Protein AF-A0A954W0B9-F1 (afdb_monomer_lite)

Sequence (159 aa):
MAVVKVEDQMYRFLLDKEAERYEEEKRSLAEQGSKKKARRKPVWKPWSRKDRLELCQDSDLLFMVREYDYDLTDQHFQEYCQTRGILHLAGEIGSKRWTMFVNHQTDKNSFLSDEYFQHATPVNDNQYKFTANEMESQWTVILIGRARFQDCWETFANG

Foldseek 3Di:
DDQDALLNLLQVLQVVVQVVVQVVVQVVCVVVVHPDHRDGDDGDSPDDDPDLQDFDPDLVSLLSDDDFDFAPVDPVLLVLCVVVVLNCLQPDPPDPSVVCLNPVVDDLVNQVPDPVLQWDDDDPNDTDGDDPVVSVVVVSSSSSSRSRSRRSRSSVVVD

Radius of gyration: 19.69 Å; chains: 1; bounding box: 46×41×58 Å

Structure (mmCIF, N/CA/C/O backbone):
data_AF-A0A954W0B9-F1
#
_entry.id   AF-A0A954W0B9-F1
#
loop_
_atom_site.group_PDB
_atom_site.id
_atom_site.type_symbol
_atom_site.label_atom_id
_atom_site.label_alt_id
_atom_site.label_comp_id
_atom_site.label_asym_id
_atom_site.label_entity_id
_atom_site.label_seq_id
_atom_site.pdbx_PDB_ins_code
_atom_site.Cartn_x
_atom_site.Cartn_y
_atom_site.Cartn_z
_atom_site.occupancy
_atom_site.B_iso_or_equiv
_atom_site.auth_seq_id
_atom_site.auth_comp_id
_atom_site.auth_asym_id
_atom_site.auth_atom_id
_atom_site.pdbx_PDB_model_num
ATOM 1 N N . MET A 1 1 ? -3.255 -20.336 -3.540 1.00 46.91 1 MET A N 1
ATOM 2 C CA . MET A 1 1 ? -3.839 -19.517 -2.453 1.00 46.91 1 MET A CA 1
ATOM 3 C C . MET A 1 1 ? -4.788 -18.516 -3.086 1.00 46.91 1 MET A C 1
ATOM 5 O O . MET A 1 1 ? -4.491 -18.069 -4.184 1.00 46.91 1 MET A O 1
ATOM 9 N N . ALA A 1 2 ? -5.933 -18.223 -2.470 1.00 57.91 2 ALA A N 1
ATOM 10 C CA . ALA A 1 2 ? -6.819 -17.171 -2.969 1.00 57.91 2 ALA A CA 1
ATOM 11 C C . ALA A 1 2 ? -6.192 -15.803 -2.659 1.00 57.91 2 ALA A C 1
ATOM 13 O O . ALA A 1 2 ? -5.821 -15.572 -1.511 1.00 57.91 2 ALA A O 1
ATOM 14 N N . VAL A 1 3 ? -6.060 -14.936 -3.666 1.00 68.19 3 VAL A N 1
ATOM 15 C CA . VAL A 1 3 ? -5.547 -13.564 -3.504 1.00 68.19 3 VAL A CA 1
ATOM 16 C C . VAL A 1 3 ? -6.489 -12.794 -2.576 1.00 68.19 3 VAL A C 1
ATOM 18 O O . VAL A 1 3 ? -7.702 -12.761 -2.812 1.00 68.19 3 VAL A O 1
ATOM 21 N N . VAL A 1 4 ? -5.957 -12.204 -1.503 1.00 83.69 4 VAL A N 1
ATOM 22 C CA . VAL A 1 4 ? -6.753 -11.384 -0.579 1.00 83.69 4 VAL A CA 1
ATOM 23 C C . VAL A 1 4 ? -7.013 -10.033 -1.230 1.00 83.69 4 VAL A C 1
ATOM 25 O O . VAL A 1 4 ? -6.090 -9.239 -1.410 1.00 83.69 4 VAL A O 1
ATOM 28 N N . LYS A 1 5 ? -8.284 -9.763 -1.540 1.00 91.81 5 LYS A N 1
ATOM 29 C CA . LYS A 1 5 ? -8.692 -8.536 -2.226 1.00 91.81 5 LYS A CA 1
ATOM 30 C C . LYS A 1 5 ? -8.297 -7.280 -1.452 1.00 91.81 5 LYS A C 1
ATOM 32 O O . LYS A 1 5 ? -8.524 -7.210 -0.242 1.00 91.81 5 LYS A O 1
ATOM 37 N N . VAL A 1 6 ? -7.841 -6.249 -2.158 1.00 94.50 6 VAL A N 1
ATOM 38 C CA . VAL A 1 6 ? -7.514 -4.921 -1.614 1.00 94.50 6 VAL A CA 1
ATOM 39 C C . VAL A 1 6 ? -8.651 -4.372 -0.750 1.00 94.50 6 VAL A C 1
ATOM 41 O O . VAL A 1 6 ? -8.426 -3.921 0.373 1.00 94.50 6 VAL A O 1
ATOM 44 N N . GLU A 1 7 ? -9.891 -4.478 -1.227 1.00 94.69 7 GLU A N 1
ATOM 45 C CA . GLU A 1 7 ? -11.074 -4.007 -0.499 1.00 94.69 7 GLU A CA 1
ATOM 46 C C . GLU A 1 7 ? -11.323 -4.759 0.824 1.00 94.69 7 GLU A C 1
ATOM 48 O O . GLU A 1 7 ? -11.855 -4.186 1.779 1.00 94.69 7 GLU A O 1
ATOM 53 N N . ASP A 1 8 ? -10.924 -6.029 0.909 1.00 94.94 8 ASP A N 1
ATOM 54 C CA . ASP A 1 8 ? -11.046 -6.827 2.128 1.00 94.94 8 ASP A CA 1
ATOM 55 C C . ASP A 1 8 ? -9.907 -6.514 3.101 1.00 94.94 8 ASP A C 1
ATOM 57 O O . ASP A 1 8 ? -10.145 -6.460 4.307 1.00 94.94 8 ASP A O 1
ATOM 61 N N . GLN A 1 9 ? -8.698 -6.235 2.599 1.00 96.00 9 GLN A N 1
ATOM 62 C CA . GLN A 1 9 ? -7.588 -5.750 3.426 1.00 96.00 9 GLN A CA 1
ATOM 63 C C . GLN A 1 9 ? -7.932 -4.408 4.088 1.00 96.00 9 GLN A C 1
ATOM 65 O O . GLN A 1 9 ? -7.771 -4.260 5.299 1.00 96.00 9 GLN A O 1
ATO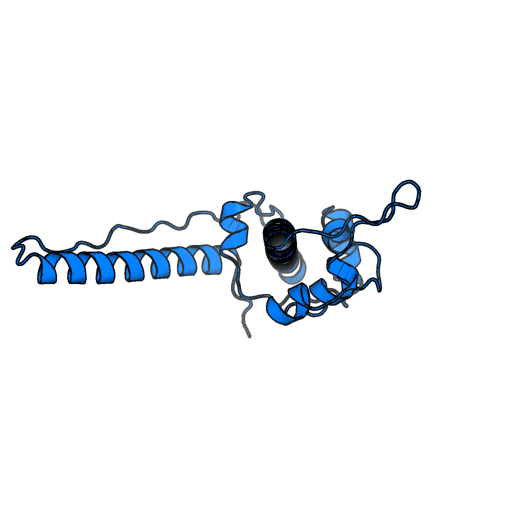M 70 N N . MET A 1 10 ? -8.494 -3.462 3.324 1.00 96.44 10 MET A N 1
ATOM 71 C CA . MET A 1 10 ? -8.966 -2.172 3.848 1.00 96.44 10 MET A CA 1
ATOM 72 C C . MET A 1 10 ? -9.995 -2.359 4.965 1.00 96.44 10 MET A C 1
ATOM 74 O O . MET A 1 10 ? -9.921 -1.720 6.015 1.00 96.44 10 MET A O 1
ATOM 78 N N . TYR A 1 11 ? -10.956 -3.262 4.760 1.00 96.69 11 TYR A N 1
ATOM 79 C CA . TYR A 1 11 ? -11.988 -3.508 5.756 1.00 96.69 11 TYR A CA 1
ATOM 80 C C . TYR A 1 11 ? -11.435 -4.167 7.027 1.00 96.69 11 TYR A C 1
ATOM 82 O O . TYR A 1 11 ? -11.771 -3.734 8.130 1.00 96.69 11 TYR A O 1
ATOM 90 N N . ARG A 1 12 ? -10.548 -5.163 6.886 1.00 96.38 12 ARG A N 1
ATOM 91 C CA . ARG A 1 12 ? -9.866 -5.808 8.022 1.00 96.38 12 ARG A CA 1
ATOM 92 C C . ARG A 1 12 ? -9.078 -4.798 8.849 1.00 96.38 12 ARG A C 1
ATOM 94 O O . ARG A 1 12 ? -9.254 -4.755 10.061 1.00 96.38 12 ARG A O 1
ATOM 101 N N . PHE A 1 13 ? -8.319 -3.916 8.199 1.00 96.62 13 PHE A N 1
ATOM 102 C CA . PHE A 1 13 ? -7.571 -2.863 8.886 1.00 96.62 13 PHE A CA 1
ATOM 103 C C . PHE A 1 13 ? -8.469 -1.985 9.775 1.00 96.62 13 PHE A C 1
ATOM 105 O O . PHE A 1 13 ? -8.122 -1.686 10.918 1.00 96.62 13 PHE A O 1
ATOM 112 N N . LEU A 1 14 ? -9.646 -1.584 9.282 1.00 96.88 14 LEU A N 1
ATOM 113 C CA . LEU A 1 14 ? -10.583 -0.771 10.063 1.00 96.88 14 LEU A CA 1
ATOM 114 C C . LEU A 1 14 ? -11.221 -1.546 11.223 1.00 96.88 14 LEU A C 1
ATOM 116 O O . LEU A 1 14 ? -11.450 -0.968 12.287 1.00 96.88 14 LEU A O 1
ATOM 120 N N . LEU A 1 15 ? -11.498 -2.839 11.036 1.00 97.19 15 LEU A N 1
ATOM 121 C CA . LEU A 1 15 ? -11.979 -3.708 12.112 1.00 97.19 15 LEU A CA 1
ATOM 122 C C . LEU A 1 15 ? -10.940 -3.828 13.232 1.00 97.19 15 LEU A C 1
ATOM 124 O O . LEU A 1 15 ? -11.301 -3.715 14.406 1.00 97.19 15 LEU A O 1
ATOM 128 N N . ASP A 1 16 ? -9.666 -3.983 12.874 1.00 97.00 16 ASP A N 1
ATOM 129 C CA . ASP A 1 16 ? -8.565 -4.074 13.833 1.00 97.00 16 ASP A CA 1
ATOM 130 C C . ASP A 1 16 ? -8.386 -2.756 14.597 1.00 97.00 16 ASP A C 1
ATOM 132 O O . ASP A 1 16 ? -8.326 -2.753 15.828 1.00 97.00 16 ASP A O 1
ATOM 136 N N . LYS A 1 17 ? -8.421 -1.611 13.901 1.00 96.56 17 LYS A N 1
ATOM 137 C CA . LYS A 1 17 ? -8.348 -0.280 14.533 1.00 96.56 17 LYS A CA 1
ATOM 138 C C . LYS A 1 17 ? -9.488 -0.024 15.513 1.00 96.56 17 LYS A C 1
ATOM 140 O O . LYS A 1 17 ? -9.287 0.550 16.584 1.00 96.56 17 LYS A O 1
ATOM 145 N N . GLU A 1 18 ? -10.693 -0.455 15.167 1.00 97.62 18 GLU A N 1
ATOM 146 C CA . GLU A 1 18 ? -11.844 -0.339 16.053 1.00 97.62 18 GLU A CA 1
ATOM 147 C C . GLU A 1 18 ? -11.730 -1.264 17.277 1.00 97.62 18 GLU A C 1
ATOM 149 O O . GLU A 1 18 ? -12.134 -0.874 18.379 1.00 97.62 18 GLU A O 1
ATOM 154 N N . ALA A 1 19 ? -11.156 -2.461 17.113 1.00 97.44 19 ALA A N 1
ATOM 155 C CA . ALA A 1 19 ? -10.875 -3.375 18.217 1.00 97.44 19 ALA A CA 1
ATOM 156 C C . ALA A 1 19 ? -9.819 -2.805 19.182 1.00 97.44 19 ALA A C 1
ATOM 158 O O . ALA A 1 19 ? -10.032 -2.847 20.395 1.00 97.44 19 ALA A O 1
ATOM 159 N N . GLU A 1 20 ? -8.740 -2.212 18.660 1.00 97.38 20 GLU A N 1
ATOM 160 C CA . GLU A 1 20 ? -7.718 -1.511 19.453 1.00 97.38 20 GLU A CA 1
ATOM 161 C C . GLU A 1 20 ? -8.340 -0.378 20.282 1.00 97.38 20 GLU A C 1
ATOM 163 O O . GLU A 1 20 ? -8.226 -0.365 21.511 1.00 97.38 20 GLU A O 1
ATOM 168 N N . ARG A 1 21 ? -9.087 0.522 19.627 1.00 97.56 21 ARG A N 1
ATOM 169 C CA . ARG A 1 21 ? -9.780 1.637 20.290 1.00 97.56 21 ARG A CA 1
ATOM 170 C C . ARG A 1 21 ? -10.765 1.149 21.356 1.00 97.56 21 ARG A C 1
ATOM 172 O O . ARG A 1 21 ? -10.878 1.758 22.419 1.00 97.56 21 ARG A O 1
ATOM 179 N N . TYR A 1 22 ? -11.484 0.056 21.092 1.00 97.56 22 TYR A N 1
ATOM 180 C CA . TYR A 1 22 ? -12.417 -0.526 22.059 1.00 97.56 22 TYR A CA 1
ATOM 181 C C . TYR A 1 22 ? -11.708 -0.986 23.339 1.00 97.56 22 TYR A C 1
ATOM 183 O O . TYR A 1 22 ? -12.187 -0.698 24.439 1.00 97.56 22 TYR A O 1
ATOM 191 N N . GLU A 1 23 ? -10.584 -1.695 23.212 1.00 97.31 23 GLU A N 1
ATOM 192 C CA . GLU A 1 23 ? -9.828 -2.172 24.374 1.00 97.31 23 GLU A CA 1
ATOM 193 C C . GLU A 1 23 ? -9.149 -1.023 25.133 1.00 97.31 23 GLU A C 1
ATOM 195 O O . GLU A 1 23 ? -9.105 -1.054 26.365 1.00 97.31 23 GLU A O 1
ATOM 200 N N . GLU A 1 24 ? -8.689 0.022 24.439 1.00 96.06 24 GLU A N 1
ATOM 201 C CA . GLU A 1 24 ? -8.147 1.229 25.072 1.00 96.06 24 GLU A CA 1
ATOM 202 C C . GLU A 1 24 ? -9.216 1.992 25.868 1.00 96.06 24 GLU A C 1
ATOM 204 O O . GLU A 1 24 ? -9.013 2.311 27.041 1.00 96.06 24 GLU A O 1
ATOM 209 N N . GLU A 1 25 ? -10.400 2.211 25.287 1.00 96.00 25 GLU A N 1
ATOM 210 C CA . GLU A 1 25 ? -11.517 2.864 25.978 1.00 96.00 25 GLU A CA 1
ATOM 211 C C . GLU A 1 25 ? -11.963 2.055 27.202 1.00 96.00 25 GLU A C 1
ATOM 213 O O . GLU A 1 25 ? -12.198 2.605 28.280 1.00 96.00 25 GLU A O 1
ATOM 218 N N . LYS A 1 26 ? -12.045 0.729 27.063 1.00 96.19 26 LYS A N 1
ATOM 219 C CA . LYS A 1 26 ? -12.383 -0.180 28.162 1.00 96.19 26 LYS A CA 1
ATOM 220 C C . LYS A 1 26 ? -11.363 -0.103 29.298 1.00 96.19 26 LYS A C 1
ATOM 222 O O . LYS A 1 26 ? -11.773 -0.070 30.459 1.00 96.19 26 LYS A O 1
ATOM 227 N N . ARG A 1 27 ? -10.066 -0.045 28.979 1.00 95.44 27 ARG A N 1
ATOM 228 C CA . ARG A 1 27 ? -8.988 0.129 29.963 1.00 95.44 27 ARG A CA 1
ATOM 229 C C . ARG A 1 27 ? -9.096 1.479 30.670 1.00 95.44 27 ARG A C 1
ATOM 231 O O . ARG A 1 27 ? -9.145 1.511 31.895 1.00 95.44 27 ARG A O 1
ATOM 238 N N . SER A 1 28 ? -9.245 2.562 29.909 1.00 95.81 28 SER A N 1
ATOM 239 C CA . SER A 1 28 ? -9.369 3.921 30.444 1.00 95.81 28 SER A CA 1
ATOM 240 C C . SER A 1 28 ? -10.572 4.072 31.388 1.00 95.81 28 SER A C 1
ATOM 242 O O . SER A 1 28 ? -10.459 4.644 32.471 1.00 95.81 28 SER A O 1
ATOM 244 N N . LEU A 1 29 ? -11.725 3.494 31.032 1.00 95.19 29 LEU A N 1
ATOM 245 C CA . LEU A 1 29 ? -12.919 3.514 31.885 1.00 95.19 29 LEU A CA 1
ATOM 246 C C . LEU A 1 29 ? -12.732 2.720 33.185 1.00 95.19 29 LEU A C 1
ATOM 248 O O . LEU A 1 29 ? -13.236 3.149 34.226 1.00 95.19 29 LEU A O 1
ATOM 252 N N . ALA A 1 30 ? -12.020 1.590 33.132 1.00 92.94 30 ALA A N 1
ATOM 253 C CA . ALA A 1 30 ? -11.697 0.796 34.313 1.00 92.94 30 ALA A CA 1
ATOM 254 C C . ALA A 1 30 ? -10.742 1.549 35.255 1.00 92.94 30 ALA A C 1
ATOM 256 O O . ALA A 1 30 ? -10.995 1.601 36.457 1.00 92.94 30 ALA A O 1
ATOM 257 N N . GLU A 1 31 ? -9.704 2.190 34.712 1.00 95.31 31 GLU A N 1
ATOM 258 C CA . GLU A 1 31 ? -8.749 3.014 35.470 1.00 95.31 31 GLU A CA 1
ATOM 259 C C . GLU A 1 31 ? -9.421 4.222 36.138 1.00 95.31 31 GLU A C 1
ATOM 261 O O . GLU A 1 31 ? -9.089 4.582 37.264 1.00 95.31 31 GLU A O 1
ATOM 266 N N . GLN A 1 32 ? -10.423 4.812 35.484 1.00 94.12 32 GLN A N 1
ATOM 267 C CA . GLN A 1 32 ? -11.209 5.925 36.027 1.00 94.12 32 GLN A CA 1
ATOM 268 C C . GLN A 1 32 ? -12.299 5.488 37.023 1.00 94.12 32 GLN A C 1
ATOM 270 O O . GLN A 1 32 ? -13.047 6.334 37.517 1.00 94.12 32 GLN A O 1
ATOM 275 N N . GLY A 1 33 ? -12.463 4.185 37.287 1.00 92.44 33 GLY A N 1
ATOM 276 C CA . GLY A 1 33 ? -13.550 3.666 38.127 1.00 92.44 33 GLY A CA 1
ATOM 277 C C . GLY A 1 33 ? -14.950 3.986 37.582 1.00 92.44 33 GLY A C 1
ATOM 278 O O . GLY A 1 33 ? -15.925 4.062 38.335 1.00 92.44 33 GLY A O 1
ATOM 279 N N . SER A 1 34 ? -15.065 4.223 36.273 1.00 88.62 34 SER A N 1
ATOM 280 C CA . SER A 1 34 ? -16.304 4.656 35.637 1.00 88.62 34 SER A CA 1
ATOM 281 C C . SER A 1 34 ? -17.308 3.508 35.540 1.00 88.62 34 SER A C 1
ATOM 283 O O . SER A 1 34 ? -16.981 2.397 35.136 1.00 88.62 34 SER A O 1
ATOM 285 N N . LYS A 1 35 ? -18.584 3.787 35.831 1.00 88.44 35 LYS A N 1
ATOM 286 C CA . LYS A 1 35 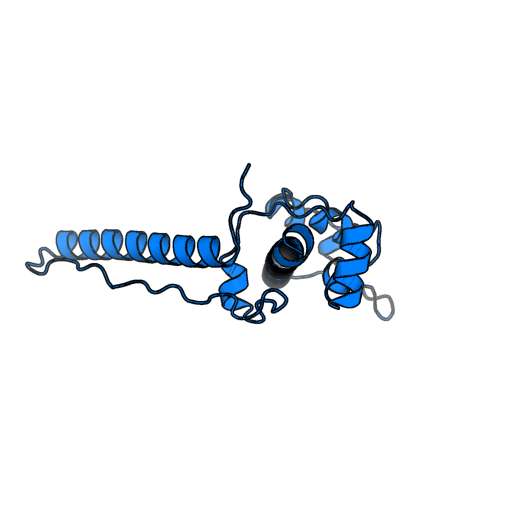? -19.688 2.828 35.616 1.00 88.44 35 LYS A CA 1
ATOM 287 C C . LYS A 1 35 ? -20.100 2.706 34.142 1.00 88.44 35 LYS A C 1
ATOM 289 O O . LYS A 1 35 ? -20.947 1.874 33.809 1.00 88.44 35 LYS A O 1
ATOM 294 N N . LYS A 1 36 ? -19.563 3.555 33.255 1.00 91.44 36 LYS A N 1
ATOM 295 C CA . LYS A 1 36 ? -19.834 3.483 31.813 1.00 91.44 36 LYS A CA 1
ATOM 296 C C . LYS A 1 36 ? -19.164 2.239 31.228 1.00 91.44 36 LYS A C 1
ATOM 298 O O . LYS A 1 36 ? -18.069 1.866 31.627 1.00 91.44 36 LYS A O 1
ATOM 303 N N . LYS A 1 37 ? -19.824 1.611 30.253 1.00 91.25 37 LYS A N 1
ATOM 304 C CA . LYS A 1 37 ? -19.271 0.480 29.498 1.00 91.25 37 LYS A CA 1
ATOM 305 C C . LYS A 1 37 ? -18.771 0.977 28.148 1.00 91.25 37 LYS A C 1
ATOM 307 O O . LYS A 1 37 ? -19.532 1.654 27.454 1.00 91.25 37 LYS A O 1
ATOM 312 N N . ALA A 1 38 ? -17.553 0.592 27.772 1.00 93.50 38 ALA A N 1
ATOM 313 C CA . ALA A 1 38 ? -17.057 0.784 26.414 1.00 93.50 38 ALA A CA 1
ATOM 314 C C . ALA A 1 38 ? -18.011 0.116 25.415 1.00 93.50 38 ALA A C 1
ATOM 316 O O . ALA A 1 38 ? -18.575 -0.953 25.689 1.00 93.50 38 ALA A O 1
ATOM 317 N N . ARG A 1 39 ? -18.199 0.738 24.252 1.00 94.19 39 ARG A N 1
ATOM 318 C CA . ARG A 1 39 ? -19.067 0.219 23.187 1.00 94.19 39 ARG A CA 1
ATOM 319 C C . ARG A 1 39 ? -18.296 0.121 21.885 1.00 94.19 39 ARG A C 1
ATOM 321 O O . ARG A 1 39 ? -17.543 1.031 21.539 1.00 94.19 39 ARG A O 1
ATOM 328 N N . ARG A 1 40 ? -18.510 -0.976 21.159 1.00 95.12 40 ARG A N 1
ATOM 329 C CA . ARG A 1 40 ? -18.041 -1.106 19.779 1.00 95.12 40 ARG A CA 1
ATOM 330 C C . ARG A 1 40 ? -18.870 -0.209 18.869 1.00 95.12 40 ARG A C 1
ATOM 332 O O . ARG A 1 40 ? -20.088 -0.114 19.032 1.00 95.12 40 ARG A O 1
ATOM 339 N N . LYS A 1 41 ? -18.196 0.445 17.937 1.00 95.75 41 LYS A N 1
ATOM 340 C CA . LYS A 1 41 ? -18.798 1.196 16.845 1.00 95.75 41 LYS A CA 1
ATOM 341 C C . LYS A 1 41 ? -18.981 0.258 15.649 1.00 95.75 41 LYS A C 1
ATOM 343 O O . LYS A 1 41 ? -18.171 -0.650 15.457 1.00 95.75 41 LYS A O 1
ATOM 348 N N . PRO A 1 42 ? -20.043 0.441 14.852 1.00 96.31 42 PRO A N 1
ATOM 349 C CA . PRO A 1 42 ? -20.156 -0.263 13.584 1.00 96.31 42 PRO A CA 1
ATOM 350 C C . PRO A 1 42 ? -19.030 0.190 12.646 1.00 96.31 42 PRO A C 1
ATOM 352 O O . PRO A 1 42 ? -18.788 1.389 12.504 1.00 96.31 42 PRO A O 1
ATOM 355 N N . VAL A 1 43 ? -18.368 -0.773 12.002 1.00 96.38 43 VAL A N 1
ATOM 356 C CA . VAL A 1 43 ? -17.356 -0.526 10.968 1.00 96.38 43 VAL A CA 1
ATOM 357 C C . VAL A 1 43 ? -17.934 -0.954 9.632 1.00 96.38 43 VAL A C 1
ATOM 359 O O . VAL A 1 43 ? -18.338 -2.106 9.458 1.00 96.38 43 VAL A O 1
ATOM 362 N N . TRP A 1 44 ? -17.961 -0.018 8.693 1.00 94.31 44 TRP A N 1
ATOM 363 C CA . TRP A 1 44 ? -18.437 -0.244 7.335 1.00 94.31 44 TRP A CA 1
ATOM 364 C C . TRP A 1 44 ? -17.258 -0.491 6.403 1.00 94.31 44 TRP A C 1
ATOM 366 O O . TRP A 1 44 ? -16.167 0.038 6.620 1.00 94.31 44 TRP A O 1
ATOM 376 N N . LYS A 1 45 ? -17.486 -1.281 5.352 1.00 93.44 45 LYS A N 1
ATOM 377 C CA . LYS A 1 45 ? -16.509 -1.439 4.277 1.00 93.44 45 LYS A CA 1
ATOM 378 C C . LYS A 1 45 ? -16.336 -0.071 3.598 1.00 93.44 45 LYS A C 1
ATOM 380 O O . LYS A 1 45 ? -17.334 0.484 3.137 1.00 93.44 45 LYS A O 1
ATOM 385 N N . PRO A 1 46 ? -15.120 0.503 3.590 1.00 93.44 46 PRO A N 1
ATOM 386 C CA . PRO A 1 46 ? -14.929 1.904 3.213 1.00 93.44 46 PRO A CA 1
ATOM 387 C C . PRO A 1 46 ? -15.023 2.105 1.701 1.00 93.44 46 PRO A C 1
ATOM 389 O O . PRO A 1 46 ? -15.380 3.182 1.232 1.00 93.44 46 PRO A O 1
ATOM 392 N N . TRP A 1 47 ? -14.720 1.056 0.942 1.00 95.12 4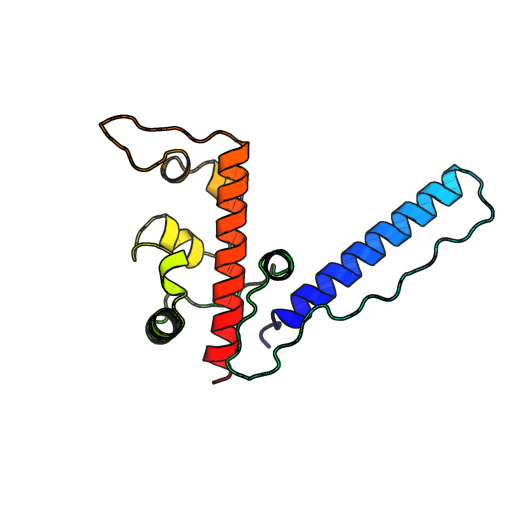7 TRP A N 1
ATOM 393 C CA . TRP A 1 47 ? -14.727 1.067 -0.506 1.00 95.12 47 TRP A CA 1
ATOM 394 C C . TRP A 1 47 ? -14.971 -0.339 -1.045 1.00 95.12 47 TRP A C 1
ATOM 396 O O . TRP A 1 47 ? -14.620 -1.340 -0.416 1.00 95.12 47 TRP A O 1
ATOM 406 N N . SER A 1 48 ? -15.583 -0.396 -2.220 1.00 92.69 48 SER A N 1
ATOM 407 C CA . SER A 1 48 ? -15.778 -1.620 -2.984 1.00 92.69 48 SER A CA 1
ATOM 408 C C . SER A 1 48 ? -15.626 -1.306 -4.460 1.00 92.69 48 SER A C 1
ATOM 410 O O . SER A 1 48 ? -16.163 -0.291 -4.920 1.00 92.69 48 SER A O 1
ATOM 412 N N . ARG A 1 49 ? -14.974 -2.195 -5.204 1.00 91.81 49 ARG A N 1
ATOM 413 C CA . ARG A 1 49 ? -14.818 -2.024 -6.651 1.00 91.81 49 ARG A CA 1
ATOM 414 C C . ARG A 1 49 ? -16.182 -2.151 -7.341 1.00 91.81 49 ARG A C 1
ATOM 416 O O . ARG A 1 49 ? -16.839 -3.181 -7.187 1.00 91.81 49 ARG A O 1
ATOM 423 N N . LYS A 1 50 ? -16.636 -1.124 -8.073 1.00 90.50 50 LYS A N 1
ATOM 424 C CA . LYS A 1 50 ? -17.952 -1.156 -8.744 1.00 90.50 50 LYS A CA 1
ATOM 425 C C . LYS A 1 50 ? -17.858 -1.740 -10.147 1.00 90.50 50 LYS A C 1
ATOM 427 O O . LYS A 1 50 ? -18.721 -2.519 -10.538 1.00 90.50 50 LYS A O 1
ATOM 432 N N . ASP A 1 51 ? -16.813 -1.368 -10.881 1.00 90.44 51 ASP A N 1
ATOM 433 C CA . ASP A 1 51 ? -16.493 -1.919 -12.199 1.00 90.44 51 ASP A CA 1
ATOM 434 C C . ASP A 1 51 ? -15.289 -2.866 -12.102 1.00 90.44 51 ASP A C 1
ATOM 436 O O . ASP A 1 51 ? -14.333 -2.579 -11.386 1.00 90.44 51 ASP A O 1
ATOM 440 N N . ARG A 1 52 ? -15.293 -3.983 -12.840 1.00 86.81 52 ARG A N 1
ATOM 441 C CA . ARG A 1 52 ? -14.194 -4.969 -12.844 1.00 86.81 52 ARG A CA 1
ATOM 442 C C . ARG A 1 52 ? -12.827 -4.332 -13.119 1.00 86.81 52 ARG A C 1
ATOM 444 O O . ARG A 1 52 ? -11.825 -4.827 -12.611 1.00 86.81 52 ARG A O 1
ATOM 451 N N . LEU A 1 53 ? -12.785 -3.257 -13.903 1.00 90.19 53 LEU A N 1
ATOM 452 C CA . LEU A 1 53 ? -11.557 -2.571 -14.287 1.00 90.19 53 LEU A CA 1
ATOM 453 C C . LEU A 1 53 ? -11.270 -1.319 -13.453 1.00 90.19 53 LEU A C 1
ATOM 455 O O . LEU A 1 53 ? -10.155 -0.814 -13.541 1.00 90.19 53 LEU A O 1
ATOM 459 N N . GLU A 1 54 ? -12.208 -0.789 -12.669 1.00 93.06 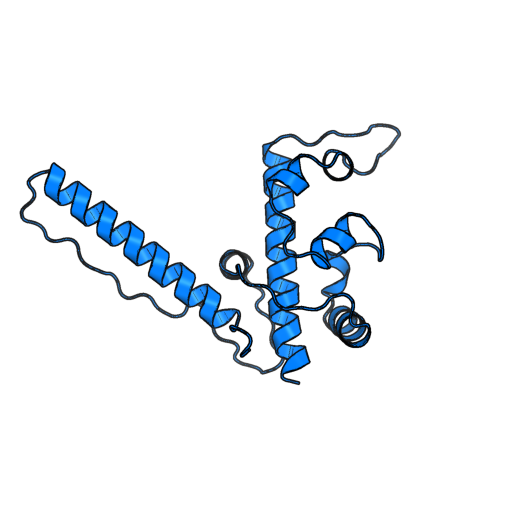54 GLU A N 1
ATOM 460 C CA . GLU A 1 54 ? -11.995 0.423 -11.859 1.00 93.06 54 GLU A CA 1
ATOM 461 C C . GLU A 1 54 ? -10.883 0.198 -10.833 1.00 93.06 54 GLU A C 1
ATOM 463 O O . GLU A 1 54 ? -10.929 -0.802 -10.139 1.00 93.06 54 GLU A O 1
ATOM 468 N N . LEU A 1 55 ? -9.921 1.118 -10.695 1.00 94.38 55 LEU A N 1
ATOM 469 C CA . LEU A 1 55 ? -8.883 1.071 -9.650 1.00 94.38 55 LEU A CA 1
ATOM 470 C C . LEU A 1 55 ? -9.212 2.045 -8.516 1.00 94.38 55 LEU A C 1
ATOM 472 O O . LEU A 1 55 ? -9.701 3.148 -8.776 1.00 94.38 55 LEU A O 1
ATOM 476 N N . CYS A 1 56 ? -8.870 1.690 -7.281 1.00 95.06 56 CYS A N 1
ATOM 477 C CA . CYS A 1 56 ? -8.975 2.577 -6.132 1.00 95.06 56 CYS A CA 1
ATOM 478 C C . CYS A 1 56 ? -8.046 3.791 -6.306 1.00 95.06 56 CYS A C 1
ATOM 480 O O . CYS A 1 56 ? -6.834 3.656 -6.484 1.00 95.06 56 CYS A O 1
ATOM 482 N N . GLN A 1 57 ? -8.624 4.995 -6.268 1.00 93.62 57 GLN A N 1
ATOM 483 C CA . GLN A 1 57 ? -7.881 6.256 -6.410 1.00 93.62 57 GLN A CA 1
ATOM 484 C C . GLN A 1 57 ? -7.555 6.922 -5.068 1.00 93.62 57 GLN A C 1
ATOM 486 O O . GLN A 1 57 ? -6.728 7.832 -5.033 1.00 93.62 57 GLN A O 1
ATOM 491 N N . ASP A 1 58 ? -8.184 6.474 -3.982 1.00 95.56 58 ASP A N 1
ATOM 492 C CA . ASP A 1 58 ? -8.033 7.063 -2.654 1.00 95.56 58 ASP A CA 1
ATOM 493 C C . ASP A 1 58 ? -6.757 6.542 -1.973 1.00 95.56 58 ASP A C 1
ATOM 495 O O . ASP A 1 58 ? -6.648 5.365 -1.616 1.00 95.56 58 ASP A O 1
ATOM 499 N N . SER A 1 59 ? -5.772 7.426 -1.802 1.00 93.56 59 SER A N 1
ATOM 500 C CA . SER A 1 59 ? -4.502 7.090 -1.159 1.00 93.56 59 SER A CA 1
ATOM 501 C C . SER A 1 59 ? -4.663 6.682 0.302 1.00 93.56 59 SER A C 1
ATOM 503 O O . SER A 1 59 ? -3.925 5.807 0.753 1.00 93.56 59 SER A O 1
ATOM 505 N N . ASP A 1 60 ? -5.625 7.259 1.024 1.00 94.44 60 ASP A N 1
ATOM 506 C CA . ASP A 1 60 ? -5.843 6.979 2.447 1.00 94.44 60 ASP A CA 1
ATOM 507 C C . ASP A 1 60 ? -6.342 5.549 2.648 1.00 94.44 60 ASP A C 1
ATOM 509 O O . ASP A 1 60 ? -5.960 4.867 3.601 1.00 94.44 60 ASP A O 1
ATOM 513 N N . LEU A 1 61 ? -7.131 5.051 1.696 1.00 95.94 61 LEU A N 1
ATOM 514 C CA . LEU A 1 61 ? -7.552 3.655 1.674 1.00 95.94 61 LEU A CA 1
ATOM 515 C C . LEU A 1 61 ? -6.423 2.727 1.229 1.00 95.94 61 LEU A C 1
ATOM 517 O O . LEU A 1 61 ? -6.233 1.662 1.815 1.00 95.94 61 LEU A O 1
ATOM 521 N N . LEU A 1 62 ? -5.639 3.121 0.224 1.00 96.12 62 LEU A N 1
ATOM 522 C CA . LEU A 1 62 ? -4.486 2.334 -0.226 1.00 96.12 62 LEU A CA 1
ATOM 523 C C . LEU A 1 62 ? -3.444 2.156 0.887 1.00 96.12 62 LEU A C 1
ATOM 525 O O . LEU A 1 62 ? -2.806 1.108 0.966 1.00 96.12 62 LEU A O 1
ATOM 529 N N . PHE A 1 63 ? -3.335 3.111 1.815 1.00 94.06 63 PHE A N 1
ATOM 530 C CA . PHE A 1 63 ? -2.524 2.949 3.021 1.00 94.06 63 PHE A CA 1
ATOM 531 C C . PHE A 1 63 ? -2.963 1.821 3.939 1.00 94.06 63 PHE A C 1
ATOM 533 O O . PHE A 1 63 ? -2.191 1.477 4.827 1.00 94.06 63 PHE A O 1
ATOM 540 N N . MET A 1 64 ? -4.153 1.254 3.785 1.00 95.94 64 MET A N 1
ATOM 541 C CA . MET A 1 64 ? -4.623 0.143 4.613 1.00 95.94 64 MET A CA 1
ATOM 542 C C . MET A 1 64 ? -4.183 -1.219 4.060 1.00 95.94 64 MET A C 1
ATOM 544 O O . MET A 1 64 ? -4.250 -2.217 4.772 1.00 95.94 64 MET A O 1
ATOM 548 N N . VAL A 1 65 ? -3.697 -1.263 2.815 1.00 96.00 65 VAL A N 1
ATOM 549 C CA . VAL A 1 65 ? -3.211 -2.480 2.153 1.00 96.00 65 VAL A CA 1
ATOM 550 C C . VAL A 1 65 ? -1.828 -2.844 2.695 1.00 96.00 65 VAL A C 1
ATOM 552 O O . VAL A 1 65 ? -0.969 -1.978 2.909 1.00 96.00 65 VAL A O 1
ATOM 555 N N . ARG A 1 66 ? -1.623 -4.131 2.984 1.00 92.44 66 ARG A N 1
ATOM 556 C CA . ARG A 1 66 ? -0.406 -4.648 3.637 1.00 92.44 66 ARG A CA 1
ATOM 557 C C . ARG A 1 66 ? 0.102 -5.949 3.034 1.00 92.44 66 ARG A C 1
ATOM 559 O O . ARG A 1 66 ? 1.286 -6.240 3.173 1.00 92.44 66 ARG A O 1
ATOM 566 N N . GLU A 1 67 ? -0.772 -6.702 2.383 1.00 93.81 67 GLU A N 1
ATOM 567 C CA . GLU A 1 67 ? -0.459 -7.957 1.714 1.00 93.81 67 GLU A CA 1
ATOM 568 C C . GLU A 1 67 ? -0.389 -7.697 0.207 1.00 93.81 67 GLU A C 1
ATOM 570 O O . GLU A 1 67 ? -1.304 -7.108 -0.380 1.00 93.81 67 GLU A O 1
ATOM 575 N N . TYR A 1 68 ? 0.721 -8.109 -0.400 1.00 95.12 68 TYR A N 1
ATOM 576 C CA . TYR A 1 68 ? 1.009 -7.907 -1.814 1.00 95.12 68 TYR A CA 1
ATOM 577 C C . TYR A 1 68 ? 1.403 -9.250 -2.427 1.00 95.12 68 TYR A C 1
ATOM 579 O O . TYR A 1 68 ? 2.270 -9.931 -1.884 1.00 95.12 68 TYR A O 1
ATOM 587 N N . ASP A 1 69 ? 0.777 -9.581 -3.550 1.00 94.69 69 ASP A N 1
ATOM 588 C CA . ASP A 1 69 ? 0.969 -10.805 -4.332 1.00 94.69 69 ASP A CA 1
ATOM 589 C C . ASP A 1 69 ? 1.215 -10.491 -5.822 1.00 94.69 69 ASP A C 1
ATOM 591 O O . ASP A 1 69 ? 1.222 -11.397 -6.656 1.00 94.69 69 ASP A O 1
ATOM 595 N N . TYR A 1 70 ? 1.349 -9.209 -6.186 1.00 95.94 70 TYR A N 1
ATOM 596 C CA . TYR A 1 70 ? 1.596 -8.813 -7.569 1.00 95.94 70 TYR A CA 1
ATOM 597 C C . TYR A 1 70 ? 3.001 -9.227 -8.021 1.00 95.94 70 TYR A C 1
ATOM 599 O O . TYR A 1 70 ? 3.965 -9.111 -7.265 1.00 95.94 70 TYR A O 1
ATOM 607 N N . ASP A 1 71 ? 3.133 -9.631 -9.285 1.00 95.69 71 ASP A N 1
ATOM 608 C CA . ASP A 1 71 ? 4.424 -10.001 -9.865 1.00 95.69 71 ASP A CA 1
ATOM 609 C C . ASP A 1 71 ? 4.870 -8.980 -10.914 1.00 95.69 71 ASP A C 1
ATOM 611 O O . ASP A 1 71 ? 4.462 -9.021 -12.072 1.00 95.69 71 ASP A O 1
ATOM 615 N N . LEU A 1 72 ? 5.748 -8.055 -10.517 1.00 95.94 72 LEU A N 1
ATOM 616 C CA . LEU A 1 72 ? 6.304 -7.060 -11.438 1.00 95.94 72 LEU A CA 1
ATOM 617 C C . LEU A 1 72 ? 7.420 -7.629 -12.338 1.00 95.94 72 LEU A C 1
ATOM 619 O O . LEU A 1 72 ? 7.998 -6.886 -13.126 1.00 95.94 72 LEU A O 1
ATOM 623 N N . THR A 1 73 ? 7.744 -8.922 -12.248 1.00 96.12 73 THR A N 1
ATOM 624 C CA . THR A 1 73 ? 8.621 -9.610 -13.211 1.00 96.12 73 THR A CA 1
ATOM 625 C C . THR A 1 73 ? 7.851 -10.163 -14.413 1.00 96.12 73 THR A C 1
ATOM 627 O O . THR A 1 73 ? 8.456 -10.381 -15.463 1.00 96.12 73 THR A O 1
ATOM 630 N N . ASP A 1 74 ? 6.524 -10.298 -14.304 1.00 96.88 74 ASP A N 1
ATOM 631 C CA . ASP A 1 74 ? 5.642 -10.673 -15.409 1.00 96.88 74 ASP A CA 1
ATOM 632 C C . ASP A 1 74 ? 5.535 -9.528 -16.431 1.00 96.88 74 ASP A C 1
ATOM 634 O O . ASP A 1 74 ? 4.985 -8.456 -16.159 1.00 96.88 74 ASP A O 1
ATOM 638 N N . GLN A 1 75 ? 6.048 -9.765 -17.640 1.00 96.56 75 GLN A N 1
ATOM 639 C CA . GLN A 1 75 ? 6.031 -8.785 -18.723 1.00 96.56 75 GLN A CA 1
ATOM 640 C C . GLN A 1 75 ? 4.603 -8.408 -19.153 1.00 96.56 75 GLN A C 1
ATOM 642 O O . GLN A 1 75 ? 4.348 -7.243 -19.456 1.00 96.56 75 GLN A O 1
ATOM 647 N N . HIS A 1 76 ? 3.653 -9.346 -19.142 1.00 97.69 76 HIS A N 1
ATOM 648 C CA . HIS A 1 76 ? 2.261 -9.051 -19.496 1.00 97.69 76 HIS A CA 1
ATOM 649 C C . HIS A 1 76 ? 1.612 -8.152 -18.449 1.00 97.69 76 HIS A C 1
ATOM 651 O O . HIS A 1 76 ? 0.874 -7.222 -18.788 1.00 97.69 76 HIS A O 1
ATOM 657 N N . PHE A 1 77 ? 1.944 -8.363 -17.175 1.00 97.56 77 PHE A N 1
ATOM 658 C CA . PHE A 1 77 ? 1.503 -7.465 -16.121 1.00 97.56 77 PHE A CA 1
ATOM 659 C C . PHE A 1 77 ? 2.151 -6.080 -16.222 1.00 97.56 77 PHE A C 1
ATOM 661 O O . PHE A 1 77 ? 1.467 -5.078 -16.006 1.00 97.56 77 PHE A O 1
ATOM 668 N N . GLN A 1 78 ? 3.433 -5.985 -16.589 1.00 97.50 78 GLN A N 1
ATOM 669 C CA . GLN A 1 78 ? 4.092 -4.695 -16.836 1.00 97.50 78 GLN A CA 1
ATOM 670 C C . GLN A 1 78 ? 3.413 -3.924 -17.976 1.00 97.50 78 GLN A C 1
ATOM 672 O O . GLN A 1 78 ? 3.089 -2.746 -17.810 1.00 97.50 78 GLN A O 1
ATOM 677 N N . GLU A 1 79 ? 3.137 -4.588 -19.101 1.00 97.62 79 GLU A N 1
ATOM 678 C CA . GLU A 1 79 ? 2.416 -4.009 -20.241 1.00 97.62 79 GLU A CA 1
ATOM 679 C C . GLU A 1 79 ? 1.020 -3.539 -19.819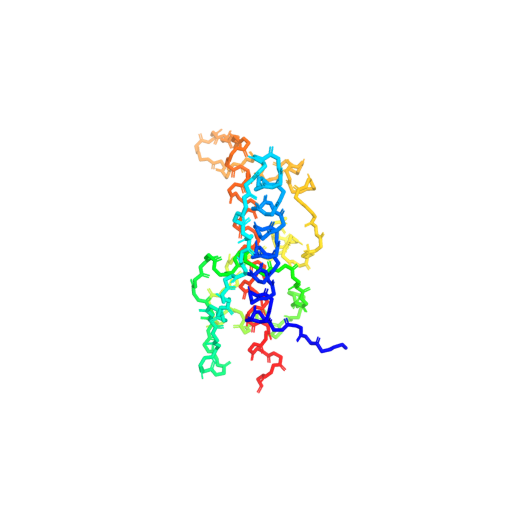 1.00 97.62 79 GLU A C 1
ATOM 681 O O . GLU A 1 79 ? 0.637 -2.394 -20.080 1.00 97.62 79 GLU A O 1
ATOM 686 N N . TYR A 1 80 ? 0.288 -4.368 -19.071 1.00 97.44 80 TYR A N 1
ATOM 687 C CA . TYR A 1 80 ? -1.002 -3.987 -18.511 1.00 97.44 80 TYR A CA 1
ATOM 688 C C . TYR A 1 80 ? -0.876 -2.751 -17.608 1.00 97.44 80 TYR A C 1
ATOM 690 O O . TYR A 1 80 ? -1.548 -1.747 -17.846 1.00 97.44 80 TYR A O 1
ATOM 698 N N . CYS A 1 81 ? 0.049 -2.743 -16.647 1.00 97.25 81 CYS A N 1
ATOM 699 C CA . CYS A 1 81 ? 0.334 -1.594 -15.781 1.00 97.25 81 CYS A CA 1
ATOM 700 C C . CYS A 1 81 ? 0.671 -0.320 -16.564 1.00 97.25 81 CYS A C 1
ATOM 702 O O . CYS A 1 81 ? 0.315 0.783 -16.134 1.00 97.25 81 CYS A O 1
ATOM 704 N N . GLN A 1 82 ? 1.348 -0.452 -17.704 1.00 96.75 82 GLN A N 1
ATOM 705 C CA . GLN A 1 82 ? 1.653 0.670 -18.580 1.00 96.75 82 GLN A CA 1
ATOM 706 C C . GLN A 1 82 ? 0.389 1.227 -19.239 1.00 96.75 82 GLN A C 1
ATOM 708 O O . GLN A 1 82 ? 0.182 2.439 -19.192 1.00 96.75 82 GLN A O 1
ATOM 713 N N . THR A 1 83 ? -0.508 0.373 -19.749 1.00 96.44 83 THR A N 1
ATOM 714 C CA . THR A 1 83 ? -1.813 0.821 -20.284 1.00 96.44 83 THR A CA 1
ATOM 715 C C . THR A 1 83 ? -2.703 1.460 -19.216 1.00 96.44 83 THR A C 1
ATOM 717 O O . THR A 1 83 ? -3.453 2.391 -19.502 1.00 96.44 83 THR A O 1
ATOM 720 N N . ARG A 1 84 ? -2.586 1.005 -17.961 1.00 95.25 84 ARG A N 1
ATOM 721 C CA . ARG A 1 84 ? -3.287 1.578 -16.803 1.00 95.25 84 ARG A CA 1
ATOM 722 C C . ARG A 1 84 ? -2.627 2.851 -16.264 1.00 95.25 84 ARG A C 1
ATOM 724 O O . ARG A 1 84 ? -3.177 3.471 -15.357 1.00 95.25 84 ARG A O 1
ATOM 731 N N . GLY A 1 85 ? -1.467 3.241 -16.795 1.00 95.00 85 GLY A N 1
ATOM 732 C CA . GLY A 1 85 ? -0.747 4.445 -16.391 1.00 95.00 85 GLY A CA 1
ATOM 733 C C . GLY A 1 85 ? -0.125 4.368 -14.998 1.00 95.00 85 GLY A C 1
ATOM 734 O O . GLY A 1 85 ? 0.146 5.411 -14.415 1.00 95.00 85 GLY A O 1
ATOM 735 N N . ILE A 1 86 ? 0.119 3.176 -14.445 1.00 96.12 86 ILE A N 1
ATOM 736 C CA . ILE A 1 86 ? 0.661 3.012 -13.082 1.00 96.12 86 ILE A CA 1
ATOM 737 C C . ILE A 1 86 ? 2.128 2.579 -13.045 1.00 96.12 86 ILE A C 1
ATOM 739 O O . ILE A 1 86 ? 2.779 2.737 -12.016 1.00 96.12 86 ILE A O 1
ATOM 743 N N . LEU A 1 87 ? 2.670 2.070 -14.157 1.00 96.81 87 LEU A N 1
ATOM 744 C CA . LEU A 1 87 ? 4.031 1.520 -14.194 1.00 96.81 87 LEU A CA 1
ATOM 745 C C . LEU A 1 87 ? 5.102 2.542 -13.771 1.00 96.81 87 LEU A C 1
ATOM 747 O O . LEU A 1 87 ? 6.079 2.183 -13.120 1.00 96.81 87 LEU A O 1
ATOM 751 N N . HIS A 1 88 ? 4.868 3.828 -14.053 1.00 95.38 88 HIS A N 1
ATOM 752 C CA . HIS A 1 88 ? 5.760 4.934 -13.689 1.00 95.38 88 HIS A CA 1
ATOM 753 C C . HIS A 1 88 ? 6.077 5.007 -12.183 1.00 95.38 88 HIS A C 1
ATOM 755 O O . HIS A 1 88 ? 7.116 5.543 -11.803 1.00 95.38 88 HIS A O 1
ATOM 761 N N . LEU A 1 89 ? 5.220 4.452 -11.316 1.00 95.50 89 LEU A N 1
ATOM 762 C CA . LEU A 1 89 ? 5.443 4.421 -9.869 1.00 95.50 89 LEU A CA 1
ATOM 763 C C . LEU A 1 89 ? 6.705 3.636 -9.491 1.00 95.50 89 LEU A C 1
ATOM 765 O O . LEU A 1 89 ? 7.378 4.007 -8.521 1.00 95.50 89 LEU A O 1
ATOM 769 N N . ALA A 1 90 ? 7.041 2.600 -10.269 1.00 95.81 90 ALA A N 1
ATOM 770 C CA . ALA A 1 90 ? 8.234 1.783 -10.073 1.00 95.81 90 ALA A CA 1
ATOM 771 C C . ALA A 1 90 ? 9.527 2.463 -10.551 1.00 95.81 90 ALA A C 1
ATOM 773 O O . ALA A 1 90 ? 10.616 2.053 -10.152 1.00 95.81 90 ALA A O 1
ATOM 774 N N . GLY A 1 91 ? 9.417 3.543 -11.327 1.00 93.75 91 GLY A N 1
ATOM 775 C CA . GLY A 1 91 ? 10.555 4.207 -11.952 1.00 93.75 91 GLY A CA 1
ATOM 776 C C . GLY A 1 91 ? 11.123 3.401 -13.120 1.00 93.75 91 GLY A C 1
ATOM 777 O O . GLY A 1 91 ? 10.412 2.650 -13.784 1.00 93.75 91 GLY A O 1
ATOM 778 N N . GLU A 1 92 ? 12.413 3.583 -13.384 1.00 92.88 92 GLU A N 1
ATOM 779 C CA . GLU A 1 92 ? 13.108 2.915 -14.486 1.00 92.88 92 GLU A CA 1
ATOM 780 C C . GLU A 1 92 ? 13.324 1.428 -14.196 1.00 92.88 92 GLU A C 1
ATOM 782 O O . GLU A 1 92 ? 13.722 1.057 -13.086 1.00 92.88 92 GLU A O 1
ATOM 787 N N . ILE A 1 93 ? 13.110 0.581 -15.206 1.00 93.19 93 ILE A N 1
ATOM 788 C CA . ILE A 1 93 ? 13.339 -0.866 -15.118 1.00 93.19 93 ILE A CA 1
ATOM 789 C C . ILE A 1 93 ? 14.787 -1.133 -14.693 1.00 93.19 93 ILE A C 1
ATOM 791 O O . ILE A 1 93 ? 15.728 -0.591 -15.266 1.00 93.19 93 ILE A O 1
ATOM 795 N N . GLY A 1 94 ? 14.962 -1.972 -13.670 1.00 91.25 94 GLY A N 1
ATOM 796 C CA . GLY A 1 94 ? 16.280 -2.323 -13.127 1.00 91.25 94 GLY A CA 1
ATOM 797 C C . GLY A 1 94 ? 16.871 -1.302 -12.149 1.00 91.25 94 GLY A C 1
ATOM 798 O O . GLY A 1 94 ? 17.887 -1.588 -11.518 1.00 91.25 94 GLY A O 1
ATOM 799 N N . SER A 1 95 ? 16.233 -0.144 -11.949 1.00 93.81 95 SER A N 1
ATOM 800 C CA . SER A 1 95 ? 16.646 0.790 -10.900 1.00 93.81 95 SER A CA 1
ATOM 801 C C . SER A 1 95 ? 16.487 0.186 -9.496 1.00 93.81 95 SER A C 1
ATOM 803 O O . SER A 1 95 ? 15.738 -0.770 -9.256 1.00 93.81 95 SER A O 1
ATOM 805 N N . LYS A 1 96 ? 17.157 0.791 -8.511 1.00 92.81 96 LYS A N 1
ATOM 806 C CA . LYS A 1 96 ? 16.967 0.459 -7.090 1.00 92.81 96 LYS A CA 1
ATOM 807 C C . LYS A 1 96 ? 15.508 0.627 -6.661 1.00 92.81 96 LYS A C 1
ATOM 809 O O . LYS A 1 96 ? 14.982 -0.219 -5.941 1.00 92.81 96 LYS A O 1
ATOM 814 N N . ARG A 1 97 ? 14.830 1.668 -7.158 1.00 93.56 97 ARG A N 1
ATOM 815 C CA . ARG A 1 97 ? 13.395 1.880 -6.927 1.00 93.56 97 ARG A CA 1
ATOM 816 C C . ARG A 1 97 ? 12.560 0.740 -7.508 1.00 93.56 97 ARG A C 1
ATOM 818 O O . ARG A 1 97 ? 11.736 0.188 -6.790 1.00 93.56 97 ARG A O 1
ATOM 825 N N . TRP A 1 98 ? 12.814 0.340 -8.751 1.00 96.19 98 TRP A N 1
ATOM 826 C CA . TRP A 1 98 ? 12.120 -0.784 -9.384 1.00 96.19 98 TRP A CA 1
ATOM 827 C C . TRP A 1 98 ? 12.277 -2.073 -8.577 1.00 96.19 98 TRP A C 1
ATOM 829 O O . TRP A 1 98 ? 11.301 -2.764 -8.291 1.00 96.19 98 TRP A O 1
ATOM 839 N N . THR A 1 99 ? 13.496 -2.342 -8.112 1.00 95.19 99 THR A N 1
ATOM 840 C CA . THR A 1 99 ? 13.808 -3.509 -7.276 1.00 95.19 99 THR A CA 1
ATOM 841 C C . THR A 1 99 ? 12.995 -3.528 -5.974 1.00 95.19 99 THR A C 1
ATOM 843 O O . THR A 1 99 ? 12.597 -4.600 -5.528 1.00 95.19 99 THR A O 1
ATOM 846 N N . MET A 1 100 ? 12.671 -2.367 -5.390 1.00 94.19 100 MET A N 1
ATOM 847 C CA . MET A 1 100 ? 11.813 -2.273 -4.193 1.00 94.19 100 MET A CA 1
ATOM 848 C C . MET A 1 100 ? 10.347 -2.632 -4.450 1.00 94.19 100 MET A C 1
ATOM 850 O O . MET A 1 100 ? 9.637 -3.011 -3.511 1.00 94.19 100 MET A O 1
ATOM 854 N N . PHE A 1 101 ? 9.882 -2.470 -5.690 1.00 96.38 101 PHE A N 1
ATOM 855 C CA . PHE A 1 101 ? 8.540 -2.875 -6.097 1.00 96.38 101 PHE A CA 1
ATOM 856 C C . PHE A 1 101 ? 8.498 -4.335 -6.528 1.00 96.38 101 PHE A C 1
ATOM 858 O O . PHE A 1 101 ? 7.541 -5.009 -6.172 1.00 96.38 101 PHE A O 1
ATOM 865 N N . VAL A 1 102 ? 9.531 -4.838 -7.210 1.00 96.31 102 VAL A N 1
ATOM 866 C CA . VAL A 1 102 ? 9.679 -6.277 -7.487 1.00 96.31 102 VAL A CA 1
ATOM 867 C C . VAL A 1 102 ? 9.761 -7.062 -6.178 1.00 96.31 102 VAL A C 1
ATOM 869 O O . VAL A 1 102 ? 9.021 -8.017 -5.978 1.00 96.31 102 VAL A O 1
ATOM 872 N N . ASN A 1 103 ? 10.617 -6.630 -5.249 1.00 94.81 103 ASN A N 1
ATOM 873 C CA . ASN A 1 103 ? 10.717 -7.215 -3.919 1.00 94.81 103 ASN A CA 1
ATOM 874 C C . ASN A 1 103 ? 9.873 -6.422 -2.913 1.00 94.81 103 ASN A C 1
ATOM 876 O O . ASN A 1 103 ? 10.377 -5.637 -2.102 1.00 94.81 103 ASN A O 1
ATOM 880 N N . HIS A 1 104 ? 8.562 -6.646 -2.942 1.00 92.50 104 HIS A N 1
ATOM 881 C CA . HIS A 1 104 ? 7.635 -5.994 -2.019 1.00 92.50 104 HIS A CA 1
ATOM 882 C C . HIS A 1 104 ? 7.749 -6.484 -0.560 1.00 92.50 104 HIS A C 1
ATOM 884 O O . HIS A 1 104 ? 7.050 -5.959 0.308 1.00 92.50 104 HIS A O 1
ATOM 890 N N . GLN A 1 105 ? 8.638 -7.442 -0.267 1.00 91.88 105 GLN A N 1
ATOM 891 C CA . GLN A 1 105 ? 8.950 -7.889 1.095 1.00 91.88 105 GLN A CA 1
ATOM 892 C C . GLN A 1 105 ? 10.024 -7.034 1.777 1.00 91.88 105 GLN A C 1
ATOM 894 O O . GLN A 1 105 ? 10.176 -7.128 2.993 1.00 91.88 105 GLN A O 1
ATOM 899 N N . THR A 1 106 ? 10.751 -6.181 1.039 1.00 92.88 106 THR A N 1
ATOM 900 C CA . THR A 1 106 ? 11.743 -5.291 1.656 1.00 92.88 106 THR A CA 1
ATOM 901 C C . THR A 1 106 ? 11.075 -4.412 2.707 1.00 92.88 106 THR A C 1
ATOM 903 O O . THR A 1 106 ? 10.067 -3.756 2.410 1.00 92.88 106 THR A O 1
ATOM 906 N N . ASP A 1 107 ? 11.642 -4.407 3.914 1.00 93.94 107 ASP A N 1
ATOM 907 C CA . ASP A 1 107 ? 11.148 -3.642 5.051 1.00 93.94 107 ASP A CA 1
ATOM 908 C C . ASP A 1 107 ? 11.624 -2.181 5.042 1.00 93.94 107 ASP A C 1
ATOM 910 O O . ASP A 1 107 ? 12.492 -1.754 4.275 1.00 93.94 107 ASP A O 1
ATOM 914 N N . LYS A 1 108 ? 11.027 -1.399 5.940 1.00 95.25 108 LYS A N 1
ATOM 915 C CA . LYS A 1 108 ? 11.310 0.024 6.095 1.00 95.25 108 LYS A CA 1
ATOM 916 C C . LYS A 1 108 ? 12.761 0.304 6.502 1.00 95.25 108 LYS A C 1
ATOM 918 O O . LYS A 1 108 ? 13.342 1.267 6.019 1.00 95.25 108 LYS A O 1
ATOM 923 N N . ASN A 1 109 ? 13.359 -0.505 7.375 1.00 94.94 109 ASN A N 1
ATOM 924 C CA . ASN A 1 109 ? 14.720 -0.260 7.865 1.00 94.94 109 ASN A CA 1
ATOM 925 C C . ASN A 1 109 ? 15.749 -0.453 6.746 1.00 94.94 109 ASN A C 1
ATOM 927 O O . ASN A 1 109 ? 16.685 0.335 6.608 1.00 94.94 109 ASN A O 1
ATOM 931 N N . SER A 1 110 ? 15.529 -1.464 5.910 1.00 94.00 110 SER A N 1
ATOM 932 C CA . SER A 1 110 ? 16.303 -1.722 4.698 1.00 94.00 110 SER A CA 1
ATOM 933 C C . SER A 1 110 ? 16.205 -0.551 3.715 1.00 94.00 110 SER A C 1
ATOM 935 O O . SER A 1 110 ? 17.211 -0.126 3.162 1.00 94.00 110 SER A O 1
ATOM 937 N N . PHE A 1 111 ? 15.014 0.036 3.549 1.00 94.56 111 PHE A N 1
ATOM 938 C CA . PHE A 1 111 ? 14.836 1.244 2.737 1.00 94.56 111 PHE A CA 1
ATOM 939 C C . PHE A 1 111 ? 15.570 2.464 3.316 1.00 94.56 111 PHE A C 1
ATOM 941 O O . PHE A 1 111 ? 16.300 3.143 2.600 1.00 94.56 111 PHE A O 1
ATOM 948 N N . LEU A 1 112 ? 15.399 2.740 4.613 1.00 94.06 112 LEU A N 1
ATOM 949 C CA . LEU A 1 112 ? 15.984 3.917 5.268 1.00 94.06 112 LEU A CA 1
ATOM 950 C C . LEU A 1 112 ? 17.521 3.880 5.308 1.00 94.06 112 LEU A C 1
ATOM 952 O O . LEU A 1 112 ? 18.162 4.930 5.381 1.00 94.06 112 LEU A O 1
ATOM 956 N N . SER A 1 113 ? 18.114 2.687 5.260 1.00 92.50 113 SER A N 1
ATOM 957 C CA . SER A 1 113 ? 19.567 2.496 5.299 1.00 92.50 113 SER A CA 1
ATOM 958 C C . SER A 1 113 ? 20.251 2.517 3.927 1.00 92.50 113 SER A C 1
ATOM 960 O O . SER A 1 113 ? 21.473 2.638 3.890 1.00 92.50 113 SER A O 1
ATOM 962 N N . ASP A 1 114 ? 19.516 2.454 2.811 1.00 92.31 114 ASP A N 1
ATOM 963 C CA . ASP A 1 114 ? 20.114 2.461 1.468 1.00 92.31 114 ASP A CA 1
ATOM 964 C C . ASP A 1 114 ? 20.426 3.902 1.012 1.00 92.31 114 ASP A C 1
ATOM 966 O O . ASP A 1 114 ? 19.534 4.740 0.848 1.00 92.31 114 ASP A O 1
ATOM 970 N N . GLU A 1 115 ? 21.715 4.190 0.794 1.00 90.69 115 GLU A N 1
ATOM 971 C CA . GLU A 1 115 ? 22.221 5.509 0.387 1.00 90.69 115 GLU A CA 1
ATOM 972 C C . GLU A 1 115 ? 21.604 6.028 -0.916 1.00 90.69 115 GLU A C 1
ATOM 974 O O . GLU A 1 115 ? 21.507 7.247 -1.096 1.00 90.69 115 GLU A O 1
ATOM 979 N N . TYR A 1 116 ? 21.151 5.128 -1.799 1.00 89.62 116 TYR A N 1
ATOM 980 C CA . TYR A 1 116 ? 20.483 5.494 -3.046 1.00 89.62 116 TYR A CA 1
ATOM 981 C C . TYR A 1 116 ? 19.233 6.343 -2.790 1.00 89.62 116 TYR A C 1
ATOM 983 O O . TYR A 1 116 ? 18.981 7.300 -3.517 1.00 89.62 116 TYR A O 1
ATOM 991 N N . PHE A 1 117 ? 18.457 6.018 -1.752 1.00 91.38 117 PHE A N 1
ATOM 992 C CA . PHE A 1 117 ? 17.213 6.729 -1.444 1.00 91.38 117 PHE A CA 1
ATOM 993 C C . PHE A 1 117 ? 17.428 7.964 -0.569 1.00 91.38 117 PHE A C 1
ATOM 995 O O . PHE A 1 117 ? 16.535 8.800 -0.478 1.00 91.38 117 PHE A O 1
ATOM 1002 N N . GLN A 1 118 ? 18.599 8.105 0.057 1.00 92.88 118 GLN A N 1
ATOM 1003 C CA . GLN A 1 118 ? 18.894 9.215 0.969 1.00 92.88 118 GLN A CA 1
ATOM 1004 C C . GLN A 1 118 ? 19.171 10.541 0.260 1.00 92.88 118 GLN A C 1
ATOM 1006 O O . GLN A 1 118 ? 19.215 11.580 0.919 1.00 92.88 118 GLN A O 1
ATOM 1011 N N . HIS A 1 119 ? 19.345 10.526 -1.060 1.00 89.69 119 HIS A N 1
ATOM 1012 C CA . HIS A 1 119 ? 19.725 11.704 -1.824 1.00 89.69 119 HIS A CA 1
ATOM 1013 C C . HIS A 1 119 ? 18.756 11.962 -2.970 1.00 89.69 119 HIS A C 1
ATOM 1015 O O . HIS A 1 119 ? 18.319 11.040 -3.659 1.00 89.69 119 HIS A O 1
ATOM 1021 N N . ALA A 1 120 ? 18.439 13.233 -3.196 1.00 84.69 120 ALA A 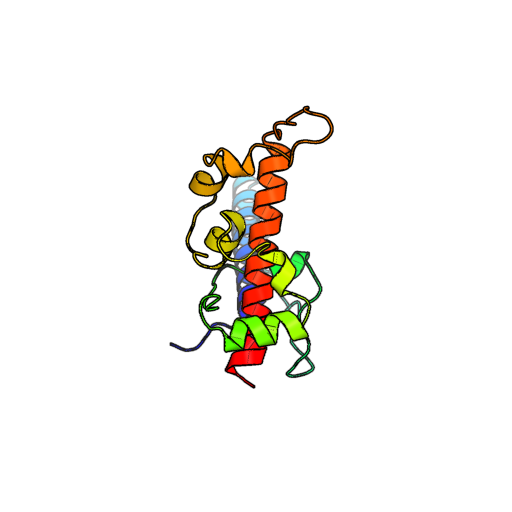N 1
ATOM 1022 C CA . ALA A 1 120 ? 17.749 13.643 -4.406 1.00 84.69 120 ALA A CA 1
ATOM 1023 C C . ALA A 1 120 ? 18.678 13.490 -5.620 1.00 84.69 120 ALA A C 1
ATOM 1025 O O . ALA A 1 120 ? 19.907 13.522 -5.494 1.00 84.69 120 ALA A O 1
ATOM 1026 N N . THR A 1 121 ? 18.088 13.385 -6.811 1.00 79.38 121 THR A N 1
ATOM 1027 C CA . THR A 1 121 ? 18.838 13.535 -8.060 1.00 79.38 121 THR A CA 1
ATOM 1028 C C . THR A 1 121 ? 19.570 14.883 -8.039 1.00 79.38 121 THR A C 1
ATOM 1030 O O . THR A 1 121 ? 18.935 15.897 -7.735 1.00 79.38 121 THR A O 1
ATOM 1033 N N . PRO A 1 122 ? 20.884 14.921 -8.319 1.00 78.19 122 PRO A N 1
ATOM 1034 C CA . PRO A 1 122 ? 21.648 16.157 -8.249 1.00 78.19 122 PRO A CA 1
ATOM 1035 C C . PRO A 1 122 ? 21.111 17.175 -9.258 1.00 78.19 122 PRO A C 1
ATOM 1037 O O . PRO A 1 122 ? 20.906 16.861 -10.431 1.00 78.19 122 PRO A O 1
ATOM 1040 N N . VAL A 1 123 ? 20.904 18.408 -8.796 1.00 73.06 123 VAL A N 1
ATOM 1041 C CA . VAL A 1 123 ? 20.553 19.554 -9.642 1.00 73.06 123 VAL A CA 1
ATOM 1042 C C . VAL A 1 123 ? 21.639 20.605 -9.448 1.00 73.06 123 VAL A C 1
ATOM 1044 O O . VAL A 1 123 ? 21.841 21.080 -8.332 1.00 73.06 123 VAL A O 1
ATOM 1047 N N . ASN A 1 124 ? 22.343 20.964 -10.526 1.00 77.62 124 ASN A N 1
ATOM 1048 C CA . ASN A 1 124 ? 23.471 21.909 -10.510 1.00 77.62 124 ASN A CA 1
ATOM 1049 C C . ASN A 1 124 ? 24.567 21.531 -9.492 1.00 77.62 124 ASN A C 1
ATOM 1051 O O . ASN A 1 124 ? 24.921 22.343 -8.640 1.00 77.62 124 ASN A O 1
ATOM 1055 N N . ASP A 1 125 ? 25.044 20.283 -9.541 1.00 77.44 125 ASP A N 1
ATOM 1056 C CA . ASP A 1 125 ? 26.094 19.717 -8.671 1.00 77.44 125 ASP A CA 1
ATOM 1057 C C . ASP A 1 125 ? 25.794 19.710 -7.158 1.00 77.44 125 ASP A C 1
ATOM 1059 O O . ASP A 1 125 ? 26.612 19.254 -6.359 1.00 77.44 125 ASP A O 1
ATOM 1063 N N . ASN A 1 126 ? 24.595 20.132 -6.747 1.00 75.19 126 ASN A N 1
ATOM 1064 C CA . ASN A 1 126 ? 24.142 20.038 -5.366 1.00 75.19 126 ASN A CA 1
ATOM 1065 C C . ASN A 1 126 ? 23.358 18.743 -5.152 1.00 75.19 126 ASN A C 1
ATOM 1067 O O . ASN A 1 126 ? 22.274 18.545 -5.707 1.00 75.19 126 ASN A O 1
ATOM 1071 N N . GLN A 1 127 ? 23.898 17.873 -4.301 1.00 80.62 127 GLN A N 1
ATOM 1072 C CA . GLN A 1 127 ? 23.229 16.657 -3.862 1.00 80.62 127 GLN A CA 1
ATOM 1073 C C . GLN A 1 127 ? 22.502 16.930 -2.542 1.00 80.62 127 GLN A C 1
ATOM 1075 O O . GLN A 1 127 ? 23.106 16.986 -1.471 1.00 80.62 127 GLN A O 1
ATOM 1080 N N . TYR A 1 128 ? 21.189 17.140 -2.621 1.00 87.12 128 TYR A N 1
ATOM 1081 C CA . TYR A 1 128 ? 20.358 17.314 -1.434 1.00 87.12 128 TYR A CA 1
ATOM 1082 C C . TYR A 1 128 ? 20.196 15.976 -0.707 1.00 87.12 128 TYR A C 1
ATOM 1084 O O . TYR A 1 128 ? 19.747 14.999 -1.309 1.00 87.12 128 TYR A O 1
ATOM 1092 N N . LYS A 1 129 ? 20.544 15.940 0.582 1.00 92.06 129 LYS A N 1
ATOM 1093 C CA . LYS A 1 129 ? 20.295 14.792 1.456 1.00 92.06 129 LYS A CA 1
ATOM 1094 C C . LYS A 1 129 ? 18.958 14.967 2.167 1.00 92.06 129 LYS A C 1
ATOM 1096 O O . LYS A 1 129 ? 18.749 15.976 2.837 1.00 92.06 129 LYS A O 1
ATOM 1101 N N . PHE A 1 130 ? 18.093 13.966 2.057 1.00 93.00 130 PHE A N 1
ATOM 1102 C CA . PHE A 1 130 ? 16.789 13.972 2.707 1.00 93.00 130 PHE A CA 1
ATOM 1103 C C . PHE A 1 130 ? 16.914 13.893 4.230 1.00 93.00 130 PHE A C 1
ATOM 1105 O O . PHE A 1 130 ? 17.735 13.164 4.794 1.00 93.00 130 PHE A O 1
ATOM 1112 N N . THR A 1 131 ? 16.046 14.636 4.903 1.00 94.69 131 THR A N 1
ATOM 1113 C CA . THR A 1 131 ? 15.800 14.529 6.338 1.00 94.69 131 THR A CA 1
ATOM 1114 C C . THR A 1 131 ? 15.082 13.220 6.675 1.00 94.69 131 THR A C 1
ATOM 1116 O O . THR A 1 131 ? 14.479 12.572 5.819 1.00 94.69 131 THR A O 1
ATOM 1119 N N . ALA A 1 132 ? 15.076 12.845 7.958 1.00 93.88 132 ALA A N 1
ATOM 1120 C CA . ALA A 1 132 ? 14.354 11.657 8.416 1.00 93.88 132 ALA A CA 1
ATOM 1121 C C . ALA A 1 132 ? 12.859 11.699 8.040 1.00 93.88 132 ALA A C 1
ATOM 1123 O O . ALA A 1 132 ? 12.328 10.717 7.535 1.00 93.88 132 ALA A O 1
ATOM 1124 N N . ASN A 1 133 ? 12.193 12.847 8.203 1.00 95.06 133 ASN A N 1
ATOM 1125 C CA . ASN A 1 133 ? 10.771 12.994 7.867 1.00 95.06 133 ASN A CA 1
ATOM 1126 C C . ASN A 1 133 ? 10.497 12.872 6.359 1.00 95.06 133 ASN A C 1
ATOM 1128 O O . ASN A 1 133 ? 9.459 12.349 5.948 1.00 95.06 133 ASN A O 1
ATOM 1132 N N . GLU A 1 134 ? 11.416 13.340 5.517 1.00 95.00 134 GLU A N 1
ATOM 1133 C CA . GLU A 1 134 ? 11.295 13.175 4.066 1.00 95.00 134 GLU A CA 1
ATOM 1134 C C . GLU A 1 134 ? 11.497 11.716 3.662 1.00 95.00 134 GLU A C 1
ATOM 1136 O O . GLU A 1 134 ? 10.737 11.203 2.844 1.00 95.00 134 GLU A O 1
ATOM 1141 N N . MET A 1 135 ? 12.443 11.016 4.290 1.00 95.69 135 MET A N 1
ATOM 1142 C CA . MET A 1 135 ? 12.631 9.578 4.084 1.00 95.69 135 MET A CA 1
ATOM 1143 C C . MET A 1 135 ? 11.389 8.774 4.492 1.00 95.69 135 MET A C 1
ATOM 1145 O O . MET A 1 135 ? 10.957 7.883 3.762 1.00 95.69 135 MET A O 1
ATOM 1149 N N . GLU A 1 136 ? 10.755 9.128 5.609 1.00 94.81 136 GLU A N 1
ATOM 1150 C CA . GLU A 1 136 ? 9.470 8.554 6.034 1.00 94.81 136 GLU A CA 1
ATOM 1151 C C . GLU A 1 136 ? 8.358 8.778 5.002 1.00 94.81 136 GLU A C 1
ATOM 1153 O O . GLU A 1 136 ? 7.586 7.870 4.676 1.00 94.81 136 GLU A O 1
ATOM 1158 N N . SER A 1 137 ? 8.305 9.985 4.440 1.00 94.56 137 SER A N 1
ATOM 1159 C CA . SER A 1 137 ? 7.343 10.342 3.396 1.00 94.56 137 SER A CA 1
ATOM 1160 C C . SER A 1 137 ? 7.607 9.572 2.099 1.00 94.56 137 SER A C 1
ATOM 1162 O O . SER A 1 137 ? 6.674 9.136 1.427 1.00 94.56 137 SER A O 1
ATOM 1164 N N . GLN A 1 138 ? 8.869 9.320 1.755 1.00 94.38 138 GLN A N 1
ATOM 1165 C CA . GLN A 1 138 ? 9.200 8.487 0.601 1.00 94.38 138 GLN A CA 1
ATOM 1166 C C . GLN A 1 138 ? 8.844 7.019 0.812 1.00 94.38 138 GLN A C 1
ATOM 1168 O O . GLN A 1 138 ? 8.303 6.387 -0.096 1.00 94.38 138 GLN A O 1
ATOM 1173 N N . TRP A 1 139 ? 9.082 6.476 2.005 1.00 96.00 139 TRP A N 1
ATOM 1174 C CA . TRP A 1 139 ? 8.658 5.116 2.334 1.00 96.00 139 TRP A CA 1
ATOM 1175 C C . TRP A 1 139 ? 7.139 4.951 2.197 1.00 96.00 139 TRP A C 1
ATOM 1177 O O . TRP A 1 139 ? 6.633 4.001 1.603 1.00 96.00 139 TRP A O 1
ATOM 1187 N N . THR A 1 140 ? 6.415 5.948 2.682 1.00 95.00 140 THR A N 1
ATOM 1188 C CA . THR A 1 140 ? 4.967 6.097 2.555 1.00 95.00 140 THR A CA 1
ATOM 1189 C C . THR A 1 140 ? 4.520 6.065 1.079 1.00 95.00 140 THR A C 1
ATOM 1191 O O . THR A 1 140 ? 3.587 5.338 0.733 1.00 95.00 140 THR A O 1
ATOM 1194 N N . VAL A 1 141 ? 5.245 6.737 0.175 1.00 94.50 141 VAL A N 1
ATOM 1195 C CA . VAL A 1 141 ? 5.020 6.653 -1.283 1.00 94.50 141 VAL A CA 1
ATOM 1196 C C . VAL A 1 141 ? 5.275 5.243 -1.835 1.00 94.50 141 VAL A C 1
ATOM 1198 O O . VAL A 1 141 ? 4.517 4.785 -2.692 1.00 94.50 141 VAL A O 1
ATOM 1201 N N . ILE A 1 142 ? 6.305 4.533 -1.357 1.00 95.94 142 ILE A N 1
ATOM 1202 C CA . ILE A 1 142 ? 6.561 3.138 -1.757 1.00 95.94 142 ILE A CA 1
ATOM 1203 C C . ILE A 1 142 ? 5.378 2.244 -1.374 1.00 95.94 142 ILE A C 1
ATOM 1205 O O . ILE A 1 142 ? 4.907 1.475 -2.209 1.00 95.94 142 ILE A O 1
ATOM 1209 N N . LEU A 1 143 ? 4.848 2.378 -0.156 1.00 96.38 143 LEU A N 1
ATOM 1210 C CA . LEU A 1 143 ? 3.694 1.596 0.298 1.00 96.38 143 LEU A CA 1
ATOM 1211 C C . LEU A 1 143 ? 2.443 1.846 -0.556 1.00 96.38 143 LEU A C 1
ATOM 1213 O O . LEU A 1 143 ? 1.811 0.884 -0.989 1.00 96.38 143 LEU A O 1
ATOM 1217 N N . ILE A 1 144 ? 2.122 3.108 -0.869 1.00 96.31 144 ILE A N 1
ATOM 1218 C CA . ILE A 1 144 ? 1.006 3.422 -1.781 1.00 96.31 144 ILE A CA 1
ATOM 1219 C C . ILE A 1 144 ? 1.243 2.791 -3.154 1.00 96.31 144 ILE A C 1
ATOM 1221 O O . ILE A 1 144 ? 0.322 2.224 -3.738 1.00 96.31 144 ILE A O 1
ATOM 1225 N N . GLY A 1 145 ? 2.465 2.881 -3.684 1.00 96.88 145 GLY A N 1
ATOM 1226 C CA . GLY A 1 145 ? 2.789 2.279 -4.973 1.00 96.88 145 GLY A CA 1
ATOM 1227 C C . GLY A 1 145 ? 2.573 0.762 -4.972 1.00 96.88 145 GLY A C 1
ATOM 1228 O O . GLY A 1 145 ? 1.960 0.242 -5.899 1.00 96.88 145 GLY A O 1
ATOM 1229 N N . ARG A 1 146 ? 2.986 0.063 -3.903 1.00 97.38 146 ARG A N 1
ATOM 1230 C CA . ARG A 1 146 ? 2.757 -1.383 -3.734 1.00 97.38 146 ARG A CA 1
ATOM 1231 C C . ARG A 1 146 ? 1.262 -1.698 -3.705 1.00 97.38 146 ARG A C 1
ATOM 1233 O O . ARG A 1 146 ? 0.810 -2.591 -4.414 1.00 97.38 146 ARG A O 1
ATOM 1240 N N . ALA A 1 147 ? 0.482 -0.914 -2.963 1.00 97.31 147 ALA A N 1
ATOM 1241 C CA . ALA A 1 147 ? -0.970 -1.049 -2.920 1.00 97.31 147 ALA A CA 1
ATOM 1242 C C . ALA A 1 147 ? -1.626 -0.812 -4.293 1.00 97.31 147 ALA A C 1
ATOM 1244 O O . ALA A 1 147 ? -2.546 -1.538 -4.660 1.00 97.31 147 ALA A O 1
ATOM 1245 N N . ARG A 1 148 ? -1.133 0.151 -5.087 1.00 97.19 148 ARG A N 1
ATOM 1246 C CA . ARG A 1 148 ? -1.614 0.387 -6.461 1.00 97.19 148 ARG A CA 1
ATOM 1247 C C . ARG A 1 148 ? -1.291 -0.769 -7.401 1.00 97.19 148 ARG A C 1
ATOM 1249 O O . ARG A 1 148 ? -2.145 -1.143 -8.201 1.00 97.19 148 ARG A O 1
ATOM 1256 N N . PHE A 1 149 ? -0.091 -1.342 -7.311 1.00 97.50 149 PHE A N 1
ATOM 1257 C CA . PHE A 1 149 ? 0.247 -2.533 -8.089 1.00 97.50 149 PHE A CA 1
ATOM 1258 C C . PHE A 1 149 ? -0.612 -3.727 -7.682 1.00 97.50 149 PHE A C 1
ATOM 1260 O O . PHE A 1 149 ? -1.123 -4.407 -8.562 1.00 97.50 149 PHE A O 1
ATOM 1267 N N . GLN A 1 150 ? -0.861 -3.926 -6.387 1.00 97.00 150 GLN A N 1
ATOM 1268 C CA . GLN A 1 150 ? -1.765 -4.971 -5.909 1.00 97.00 150 GLN A CA 1
ATOM 1269 C C . GLN A 1 150 ? -3.195 -4.786 -6.432 1.00 97.00 150 GLN A C 1
ATOM 1271 O O . GLN A 1 150 ? -3.797 -5.721 -6.954 1.00 97.00 150 GLN A O 1
ATOM 1276 N N . ASP A 1 151 ? -3.729 -3.568 -6.346 1.00 96.19 151 ASP A N 1
ATOM 1277 C CA . ASP A 1 151 ? -5.063 -3.251 -6.852 1.00 96.19 151 ASP A CA 1
ATOM 1278 C C . ASP A 1 151 ? -5.178 -3.510 -8.363 1.00 96.19 151 ASP A C 1
ATOM 1280 O O . ASP A 1 151 ? -6.160 -4.075 -8.844 1.00 96.19 151 ASP A O 1
ATOM 1284 N N . CYS A 1 152 ? -4.137 -3.156 -9.118 1.00 96.12 152 CYS A N 1
ATOM 1285 C CA . CYS A 1 152 ? -4.065 -3.408 -10.551 1.00 96.12 152 CYS A CA 1
ATOM 1286 C C . CYS A 1 152 ? -3.921 -4.894 -10.882 1.00 96.12 152 CYS A C 1
ATOM 1288 O O . CYS A 1 152 ? -4.603 -5.384 -11.785 1.00 96.12 152 CYS A O 1
ATOM 1290 N N . TRP A 1 153 ? -3.093 -5.616 -10.127 1.00 96.31 153 TRP A N 1
ATOM 1291 C CA . TRP A 1 153 ? -2.897 -7.057 -10.249 1.00 96.31 153 TRP A CA 1
ATOM 1292 C C . TRP A 1 153 ? -4.208 -7.814 -10.104 1.00 96.31 153 TRP A C 1
ATOM 1294 O O . TRP A 1 153 ? -4.500 -8.696 -10.903 1.00 96.31 153 TRP A O 1
ATOM 1304 N N . GLU A 1 154 ? -5.062 -7.416 -9.164 1.00 94.44 154 GLU A N 1
ATOM 1305 C CA . GLU A 1 154 ? -6.384 -8.023 -9.019 1.00 94.44 154 GLU A CA 1
ATOM 1306 C C . GLU A 1 154 ? -7.268 -7.838 -10.252 1.00 94.44 154 GLU A C 1
ATOM 1308 O O . GLU A 1 154 ? -8.054 -8.729 -10.567 1.00 94.44 154 GLU A O 1
ATOM 1313 N N . THR A 1 155 ? -7.155 -6.717 -10.965 1.00 94.00 155 THR A N 1
ATOM 1314 C CA . THR A 1 155 ? -7.901 -6.523 -12.220 1.00 94.00 155 THR A CA 1
ATOM 1315 C C . THR A 1 155 ? -7.288 -7.291 -13.391 1.00 94.00 155 THR A C 1
ATOM 1317 O O . THR A 1 155 ? -8.023 -7.717 -14.274 1.00 94.00 155 THR A O 1
ATOM 1320 N N . PHE A 1 156 ? -5.967 -7.491 -13.382 1.00 95.00 156 PHE A N 1
ATOM 1321 C CA . PHE A 1 156 ? -5.233 -8.262 -14.385 1.00 95.00 156 PHE A CA 1
ATOM 1322 C C . PHE A 1 156 ? -5.486 -9.768 -14.241 1.00 95.00 156 PHE A C 1
ATOM 1324 O O . PHE A 1 156 ? -5.943 -10.412 -15.176 1.00 95.00 156 PHE A O 1
ATOM 1331 N N . ALA A 1 157 ? -5.255 -10.322 -13.049 1.00 90.25 157 ALA A N 1
ATOM 1332 C CA . ALA A 1 157 ? -5.359 -11.754 -12.773 1.00 90.25 157 ALA A CA 1
ATOM 1333 C C . ALA A 1 157 ? -6.805 -12.273 -12.808 1.00 90.25 157 ALA A C 1
ATOM 1335 O O . ALA A 1 157 ? -7.039 -13.456 -13.043 1.00 90.25 157 ALA A O 1
ATOM 1336 N N . ASN A 1 158 ? -7.779 -11.392 -12.560 1.00 78.81 158 ASN A N 1
ATOM 1337 C CA . ASN A 1 158 ? -9.199 -11.705 -12.684 1.00 78.81 158 ASN A CA 1
ATOM 1338 C C . ASN A 1 158 ? -9.800 -11.160 -13.983 1.00 78.81 158 ASN A C 1
ATOM 1340 O O . ASN A 1 158 ? -11.020 -11.006 -14.010 1.00 78.81 158 ASN A O 1
ATOM 1344 N N . GLY A 1 159 ? -9.000 -10.797 -14.994 1.00 61.16 159 GLY A N 1
ATOM 1345 C CA . GLY A 1 159 ? -9.400 -10.311 -16.326 1.00 61.16 159 GLY A CA 1
ATOM 1346 C C . GLY A 1 159 ? -9.511 -11.441 -17.340 1.00 61.16 159 GLY A C 1
ATOM 1347 O O . GLY A 1 159 ? -10.558 -11.499 -18.029 1.00 61.16 159 GLY A O 1
#

Secondary structure (DSSP, 8-state):
-----HHHHHHHHHHHHHHHHHHHHHHHHHHTT-SPPP-PPP-------SSTTPPP--HHHHTT-------TT-HHHHHHHHHTT-GGGG-STTSHHHHHHH-TT--HHHHHH-TTTTBPPPBTTB-PBPPHHHHHHHHHHHHHHHHHHHHHHHHHHT-

pLDDT: mean 92.76, std 7.19, range [46.91, 97.69]